Protein AF-A0A3C0ZXA4-F1 (afdb_monomer)

Sequence (68 aa):
IFSLNMGSLVAGAKYRGEFEERLKAVLEDIKGSDGEILLFIDELHTIVGAGKTDGAMDAGNMLKPMLA

pLDDT: mean 78.42, std 12.23, range [46.53, 92.06]

Radius of gyration: 12.05 Å; Cα contacts (8 Å, |Δi|>4): 52; chains: 1; bounding box: 33×19×30 Å

Nearest PDB structures (foldseek):
  6qs8-assembly1_D  TM=8.652E-01  e=1.212E-04  Escherichia coli
  6oax-assembly1_E  TM=6.226E-01  e=1.065E-05  Escherichia coli K-12
  5vy8-assembly1_E  TM=7.511E-01  e=2.902E-03  Saccharomyces cerevisiae S288C
  6e10-assembly1_5  TM=6.940E-01  e=5.330E-03  Plasmodium falciparum 3D7

Secondary structure (DSSP, 8-state):
-EEE-HHHHHHT-SSHHHHHHHHHHHHHHHHTTTT---EEESSTHHHHSS-TTTT---HHHHHGGG--

Solvent-accessible surface area (backbone atoms only — not comparable to full-atom values): 4203 Å² total; per-residue (Å²): 116,46,74,52,59,63,64,63,50,4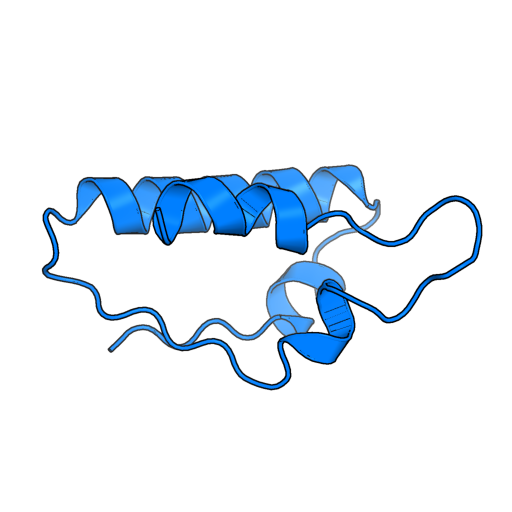8,75,73,32,93,46,72,67,53,30,51,53,52,54,48,52,54,51,51,56,44,64,72,41,80,72,74,53,48,80,42,68,68,71,56,60,70,46,56,65,73,37,101,57,101,69,42,61,61,55,47,69,69,47,47,74,80,76,106

Structure (mmCIF, N/CA/C/O backbone):
data_AF-A0A3C0ZXA4-F1
#
_entry.id   AF-A0A3C0ZXA4-F1
#
loop_
_atom_site.group_PDB
_atom_site.id
_atom_site.type_symbol
_atom_site.label_atom_id
_atom_site.label_alt_id
_atom_site.label_comp_id
_atom_site.label_asym_id
_atom_site.label_entity_id
_atom_site.label_seq_id
_atom_site.pdbx_PDB_ins_code
_atom_site.Cartn_x
_atom_site.Cartn_y
_atom_site.Cartn_z
_atom_site.occupancy
_atom_site.B_iso_or_equiv
_atom_site.auth_seq_id
_atom_site.auth_comp_id
_atom_site.auth_asym_id
_atom_site.auth_atom_id
_atom_site.pdbx_PDB_model_num
ATOM 1 N N . ILE A 1 1 ? -10.284 -7.431 7.051 1.00 74.38 1 ILE A N 1
ATOM 2 C CA . ILE A 1 1 ? -8.897 -7.818 6.696 1.00 74.38 1 ILE A CA 1
ATOM 3 C C . ILE A 1 1 ? -8.735 -7.572 5.209 1.00 74.38 1 ILE A C 1
ATOM 5 O O . ILE A 1 1 ? -9.454 -8.185 4.429 1.00 74.38 1 ILE A O 1
ATOM 9 N N . PHE A 1 2 ? -7.872 -6.635 4.838 1.00 85.75 2 PHE A N 1
ATOM 10 C CA . PHE A 1 2 ? -7.561 -6.304 3.455 1.00 85.75 2 PHE A CA 1
ATOM 11 C C . PHE A 1 2 ? -6.188 -6.884 3.121 1.00 85.75 2 PHE A C 1
ATOM 13 O O . PHE A 1 2 ? -5.187 -6.501 3.726 1.00 85.75 2 PHE A O 1
ATOM 20 N N . SER A 1 3 ? -6.151 -7.845 2.200 1.00 85.94 3 SER A N 1
ATOM 21 C CA . SER A 1 3 ? -4.906 -8.485 1.777 1.00 85.94 3 SER A CA 1
ATOM 22 C C . SER A 1 3 ? -4.355 -7.764 0.559 1.00 85.94 3 SER A C 1
ATOM 24 O O . SER A 1 3 ? -4.989 -7.756 -0.496 1.00 85.94 3 SER A O 1
ATOM 26 N N .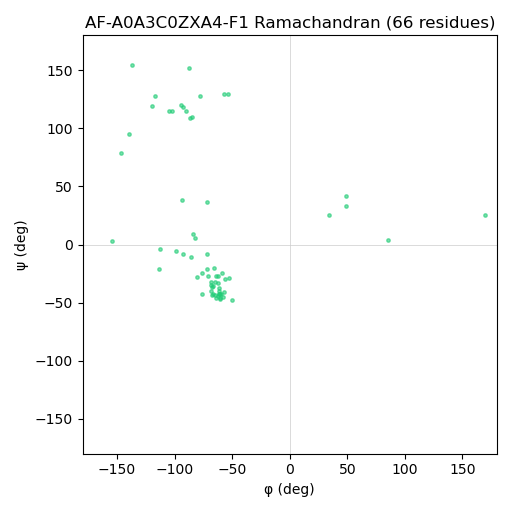 LEU A 1 4 ? -3.162 -7.199 0.686 1.00 85.25 4 LEU A N 1
ATOM 27 C CA . LEU A 1 4 ? -2.482 -6.557 -0.423 1.00 85.25 4 LEU A CA 1
ATOM 28 C C . LEU A 1 4 ? -1.605 -7.571 -1.157 1.00 85.25 4 LEU A C 1
ATOM 30 O O . LEU A 1 4 ? -0.627 -8.078 -0.614 1.00 85.25 4 LEU A O 1
ATOM 34 N N . ASN A 1 5 ? -1.954 -7.853 -2.412 1.00 84.56 5 ASN A N 1
ATOM 35 C CA . ASN A 1 5 ? -1.103 -8.633 -3.302 1.00 84.56 5 ASN A CA 1
ATOM 36 C C . ASN A 1 5 ? -0.106 -7.699 -4.003 1.00 84.56 5 ASN A C 1
AT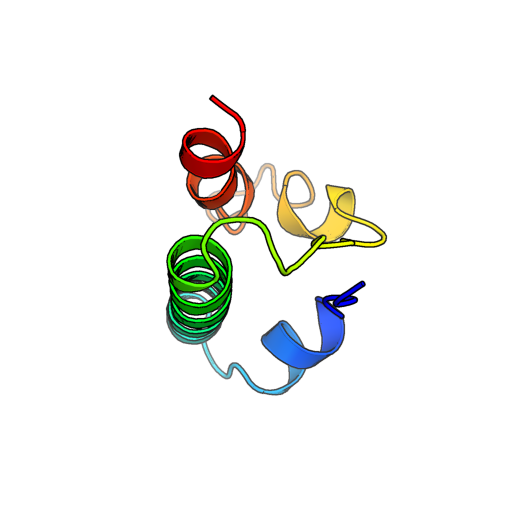OM 38 O O . ASN A 1 5 ? -0.482 -6.922 -4.886 1.00 84.56 5 ASN A O 1
ATOM 42 N N . MET A 1 6 ? 1.169 -7.793 -3.623 1.00 79.75 6 MET A N 1
ATOM 43 C CA . MET A 1 6 ? 2.230 -6.961 -4.200 1.00 79.75 6 MET A CA 1
ATOM 44 C C . MET A 1 6 ? 2.454 -7.241 -5.692 1.00 79.75 6 MET A C 1
ATOM 46 O O . MET A 1 6 ? 2.739 -6.318 -6.454 1.00 79.75 6 MET A O 1
ATOM 50 N N . GLY A 1 7 ? 2.243 -8.482 -6.141 1.00 76.25 7 GLY A N 1
ATOM 51 C CA . GLY A 1 7 ? 2.308 -8.860 -7.552 1.00 76.25 7 GLY A CA 1
ATOM 52 C C . GLY A 1 7 ? 1.279 -8.125 -8.412 1.00 76.25 7 GLY A C 1
ATOM 53 O O . GLY A 1 7 ? 1.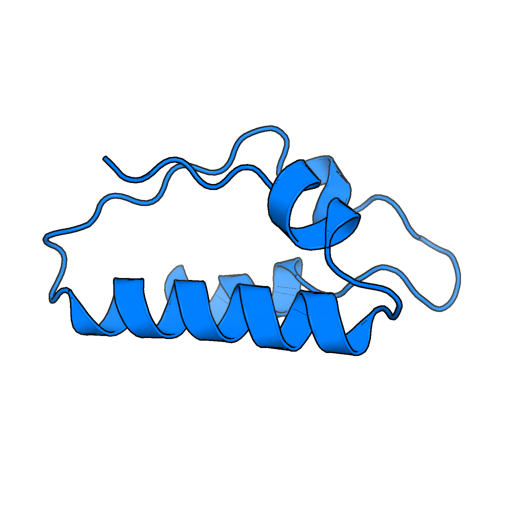611 -7.698 -9.512 1.00 76.25 7 GLY A O 1
ATOM 54 N N . SER A 1 8 ? 0.067 -7.885 -7.901 1.00 80.62 8 SER A N 1
ATOM 55 C CA . SER A 1 8 ? -0.965 -7.109 -8.607 1.00 80.62 8 SER A CA 1
ATOM 56 C C . SER A 1 8 ? -0.590 -5.634 -8.774 1.00 80.62 8 SER A C 1
ATOM 58 O O . SER A 1 8 ? -0.887 -5.032 -9.807 1.00 80.62 8 SER A O 1
ATOM 60 N N . LEU A 1 9 ? 0.087 -5.048 -7.781 1.00 78.12 9 LEU A N 1
ATOM 61 C CA . LEU A 1 9 ? 0.576 -3.669 -7.864 1.00 78.12 9 LEU A CA 1
ATOM 62 C C . LEU A 1 9 ? 1.697 -3.528 -8.899 1.00 78.12 9 LEU A C 1
ATOM 64 O O . LEU A 1 9 ? 1.717 -2.555 -9.651 1.00 78.12 9 LEU A O 1
ATOM 68 N N . VAL A 1 10 ? 2.597 -4.513 -8.964 1.00 76.12 10 VAL A N 1
ATOM 69 C CA . VAL A 1 10 ? 3.732 -4.527 -9.897 1.00 76.12 10 VAL A CA 1
ATOM 70 C C . VAL A 1 10 ? 3.294 -4.886 -11.319 1.00 76.12 10 VAL A C 1
ATOM 72 O O . VAL A 1 10 ? 3.715 -4.229 -12.264 1.00 76.12 10 VAL A O 1
ATOM 75 N N . ALA A 1 11 ? 2.416 -5.879 -11.497 1.00 76.88 11 ALA A N 1
ATOM 76 C CA . ALA A 1 11 ? 1.979 -6.356 -12.813 1.00 76.88 11 ALA A CA 1
ATOM 77 C C . ALA A 1 11 ? 1.249 -5.286 -13.636 1.00 76.88 11 ALA A C 1
ATOM 79 O O . ALA A 1 11 ? 1.253 -5.332 -14.865 1.00 76.88 11 ALA A O 1
ATOM 80 N N . GLY A 1 12 ? 0.617 -4.323 -12.965 1.00 68.06 12 GLY A N 1
ATOM 81 C CA . GLY A 1 12 ? -0.037 -3.206 -13.629 1.00 68.06 12 GLY A CA 1
ATOM 82 C C . GLY A 1 12 ? 0.843 -1.968 -13.802 1.00 68.06 12 GLY A C 1
ATOM 83 O O . GLY A 1 12 ? 0.396 -1.049 -14.481 1.00 68.06 12 GLY A O 1
ATOM 84 N N . ALA A 1 13 ? 2.039 -1.922 -13.209 1.00 75.75 13 ALA A N 1
ATOM 85 C CA . ALA A 1 13 ? 2.941 -0.780 -13.283 1.00 75.75 13 ALA A CA 1
ATOM 86 C C . ALA A 1 13 ? 3.956 -0.970 -14.420 1.00 75.75 13 ALA A C 1
ATOM 88 O O . ALA A 1 13 ? 4.755 -1.906 -14.411 1.00 75.75 13 ALA A O 1
ATOM 89 N N . LYS A 1 14 ? 3.964 -0.063 -15.402 1.00 69.75 14 LYS A N 1
ATOM 90 C CA . LYS A 1 14 ? 4.990 -0.061 -16.464 1.00 69.75 14 LYS A CA 1
ATOM 91 C C . LYS A 1 14 ? 6.328 0.493 -15.980 1.00 69.75 14 LYS A C 1
ATOM 93 O O . LYS A 1 14 ? 7.370 0.171 -16.549 1.00 69.75 14 LYS A O 1
ATOM 98 N N . TYR A 1 15 ? 6.292 1.329 -14.946 1.00 74.81 15 TYR A N 1
ATOM 99 C CA . TYR A 1 15 ? 7.445 2.028 -14.390 1.00 74.81 15 TYR A CA 1
ATOM 100 C C . TYR A 1 15 ? 7.411 1.980 -12.860 1.00 74.81 15 TYR A C 1
ATOM 102 O O . TYR A 1 15 ? 6.345 1.900 -12.257 1.00 74.81 15 TYR A O 1
ATOM 110 N N . ARG A 1 16 ? 8.579 2.079 -12.212 1.00 74.00 16 ARG A N 1
ATOM 111 C CA . ARG A 1 16 ? 8.689 2.028 -10.740 1.00 74.00 16 ARG A CA 1
ATOM 112 C C . ARG A 1 16 ? 7.858 3.101 -10.026 1.00 74.00 16 ARG A C 1
ATOM 114 O O . ARG A 1 16 ? 7.205 2.783 -9.043 1.00 74.00 16 ARG A O 1
ATOM 121 N N . GLY A 1 17 ? 7.829 4.329 -10.549 1.00 80.75 17 GLY A N 1
ATOM 122 C CA . GLY A 1 17 ? 7.038 5.417 -9.958 1.00 80.75 17 GLY A CA 1
ATOM 123 C C . GLY A 1 17 ? 5.533 5.132 -9.945 1.00 80.75 17 GLY A C 1
ATOM 124 O O . GLY A 1 17 ? 4.856 5.470 -8.986 1.00 80.75 17 GLY A O 1
ATOM 125 N N . GLU A 1 18 ? 5.020 4.414 -10.946 1.00 84.69 18 GLU A N 1
ATOM 126 C CA . GLU A 1 18 ? 3.605 4.030 -10.999 1.00 84.69 18 GLU A CA 1
ATOM 127 C C . GLU A 1 18 ? 3.255 3.003 -9.909 1.00 84.69 18 GLU A C 1
ATOM 129 O O . GLU A 1 18 ? 2.168 3.036 -9.337 1.00 84.69 18 GLU A O 1
ATOM 134 N N . PHE A 1 19 ? 4.186 2.102 -9.582 1.00 82.94 19 PHE A N 1
ATOM 135 C CA . PHE A 1 19 ? 4.030 1.203 -8.440 1.00 82.94 19 PHE A CA 1
ATOM 136 C C . PHE A 1 19 ? 3.977 1.986 -7.122 1.00 82.94 19 PHE A C 1
ATOM 138 O O . PHE A 1 19 ? 3.101 1.725 -6.298 1.00 82.94 19 PHE A O 1
ATOM 145 N N . GLU A 1 20 ? 4.881 2.950 -6.932 1.00 84.56 20 GLU A N 1
ATOM 146 C CA . GLU A 1 20 ? 4.919 3.780 -5.723 1.00 84.56 20 GLU A CA 1
ATOM 147 C C . GLU A 1 20 ? 3.640 4.611 -5.576 1.00 84.56 20 GLU A C 1
ATOM 149 O O . GLU A 1 20 ? 3.038 4.617 -4.507 1.00 84.56 20 GLU A O 1
ATOM 154 N N . GLU A 1 21 ? 3.150 5.240 -6.645 1.00 87.44 21 GLU A N 1
ATOM 155 C CA . GLU A 1 21 ? 1.883 5.984 -6.623 1.00 87.44 21 GLU A CA 1
ATOM 156 C C . GLU A 1 21 ? 0.696 5.094 -6.239 1.00 87.44 21 GLU A C 1
ATOM 158 O O . GLU A 1 21 ? -0.129 5.477 -5.408 1.00 87.44 21 GLU A O 1
ATOM 163 N N . ARG A 1 22 ? 0.633 3.872 -6.778 1.00 87.12 22 ARG A N 1
ATOM 164 C CA . ARG A 1 22 ? -0.428 2.912 -6.443 1.00 87.12 22 ARG A CA 1
ATOM 165 C C . ARG A 1 22 ? -0.333 2.426 -5.003 1.00 87.12 22 ARG A C 1
ATOM 167 O O . ARG A 1 22 ? -1.353 2.349 -4.324 1.00 87.12 22 ARG A O 1
ATOM 174 N N . LEU A 1 23 ? 0.873 2.113 -4.528 1.00 87.44 23 LEU A N 1
ATOM 175 C CA . LEU A 1 23 ? 1.088 1.729 -3.135 1.00 87.44 23 LEU A CA 1
ATOM 176 C C . LEU A 1 23 ? 0.685 2.874 -2.202 1.00 87.44 23 LEU A C 1
ATOM 178 O O . LEU A 1 23 ? 0.005 2.640 -1.208 1.00 87.44 23 LEU A O 1
ATOM 182 N N . LYS A 1 24 ? 1.043 4.114 -2.547 1.00 88.88 24 LYS A N 1
ATOM 183 C CA . LYS A 1 24 ? 0.667 5.299 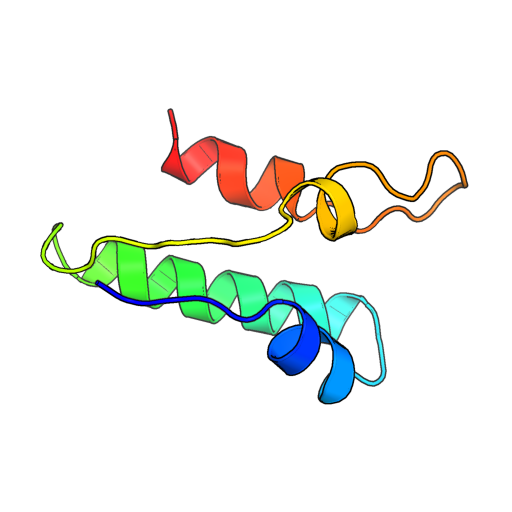-1.778 1.00 88.88 24 LYS A CA 1
ATOM 184 C C . LYS A 1 24 ? -0.850 5.466 -1.691 1.00 88.88 24 LYS A C 1
ATOM 186 O O . LYS A 1 24 ? -1.350 5.650 -0.588 1.00 88.88 24 LYS A O 1
ATOM 191 N N . ALA A 1 25 ? -1.565 5.341 -2.810 1.00 91.50 25 ALA A N 1
ATOM 192 C CA . ALA A 1 25 ? -3.024 5.439 -2.836 1.00 91.50 25 ALA A CA 1
ATOM 193 C C . ALA A 1 25 ? -3.685 4.404 -1.909 1.00 91.50 25 ALA A C 1
ATOM 195 O O . ALA A 1 25 ? -4.526 4.752 -1.087 1.00 91.50 25 ALA A O 1
ATOM 196 N N . VAL A 1 26 ? -3.228 3.146 -1.957 1.00 90.00 26 VAL A N 1
ATOM 197 C CA . VAL A 1 26 ? -3.729 2.090 -1.060 1.00 90.00 26 VAL A CA 1
ATOM 198 C C . VAL A 1 26 ? -3.469 2.429 0.412 1.00 90.00 26 VAL A C 1
ATOM 200 O O . VAL A 1 26 ? -4.336 2.220 1.258 1.00 90.00 26 VAL A O 1
ATOM 203 N N . LEU A 1 27 ? -2.284 2.950 0.744 1.00 89.44 27 LEU A N 1
ATOM 204 C CA . LEU A 1 27 ? -1.952 3.330 2.120 1.00 89.44 27 LEU A CA 1
ATOM 205 C C . LEU A 1 27 ? -2.778 4.526 2.614 1.00 89.44 27 LEU A C 1
ATOM 207 O O . LEU A 1 27 ? -3.149 4.551 3.787 1.00 89.44 27 LEU A O 1
ATOM 211 N N . GLU A 1 28 ? -3.079 5.495 1.747 1.00 91.75 28 GLU A N 1
ATOM 212 C CA . GLU A 1 28 ? -3.950 6.632 2.067 1.00 91.75 28 GLU A CA 1
ATOM 213 C C . GLU A 1 28 ? -5.389 6.179 2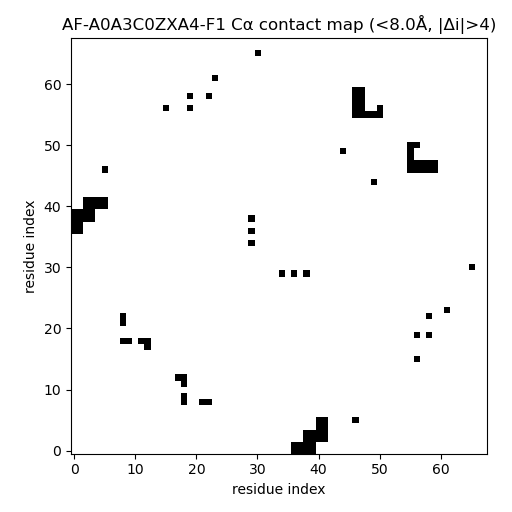.352 1.00 91.75 28 GLU A C 1
ATOM 215 O O . GLU A 1 28 ? -5.952 6.593 3.366 1.00 91.75 28 GLU A O 1
ATOM 220 N N . ASP A 1 29 ? -5.937 5.259 1.553 1.00 91.38 29 ASP A N 1
ATOM 221 C CA . ASP A 1 29 ? -7.270 4.681 1.782 1.00 91.38 29 ASP A CA 1
ATOM 222 C C . ASP A 1 29 ? -7.346 3.942 3.125 1.00 91.38 29 ASP A C 1
ATOM 224 O O . ASP A 1 29 ? -8.298 4.095 3.892 1.00 91.38 29 ASP A O 1
ATOM 228 N N . ILE A 1 30 ? -6.308 3.167 3.454 1.00 90.56 30 ILE A N 1
ATOM 229 C CA . ILE A 1 30 ? -6.229 2.448 4.731 1.00 90.56 30 ILE A CA 1
ATOM 230 C C . ILE A 1 30 ? -6.112 3.434 5.891 1.00 90.56 30 ILE A C 1
ATOM 232 O O . ILE A 1 30 ? -6.787 3.267 6.906 1.00 90.56 30 ILE A O 1
ATOM 236 N N . LYS A 1 31 ? -5.301 4.486 5.751 1.00 89.00 31 LYS A N 1
ATOM 237 C CA . LYS A 1 31 ? -5.180 5.530 6.773 1.00 89.00 31 LYS A CA 1
ATOM 238 C C . LYS A 1 31 ? -6.508 6.251 7.011 1.00 89.00 31 LYS A C 1
ATOM 240 O O . LYS A 1 31 ? -6.831 6.541 8.156 1.00 89.00 31 LYS A O 1
ATOM 245 N N . GLY A 1 32 ? -7.265 6.519 5.947 1.00 91.38 32 GLY A N 1
ATOM 246 C CA . GLY A 1 32 ? -8.583 7.151 6.014 1.00 91.38 32 GLY A CA 1
ATOM 247 C C . GLY A 1 32 ? -9.691 6.253 6.569 1.00 91.38 32 GLY A C 1
ATOM 248 O O . GLY A 1 32 ? -10.788 6.740 6.809 1.00 91.38 32 GLY A O 1
ATOM 249 N N . SER A 1 33 ? -9.424 4.961 6.785 1.00 91.69 33 SER A N 1
ATOM 250 C CA . SER A 1 33 ? -10.411 4.011 7.315 1.00 91.69 33 SER A CA 1
ATOM 251 C C . SER A 1 33 ? -10.564 4.031 8.839 1.00 91.69 33 SER A C 1
ATOM 253 O O . SER A 1 33 ? -11.237 3.162 9.382 1.00 91.69 33 SER A O 1
ATOM 255 N N . ASP A 1 34 ? -9.902 4.956 9.546 1.00 89.00 34 ASP A N 1
ATOM 256 C CA . ASP A 1 34 ? -9.974 5.112 11.009 1.00 89.00 34 ASP A CA 1
ATOM 257 C C . ASP A 1 34 ? -9.779 3.798 11.801 1.00 89.00 34 ASP A C 1
ATOM 259 O O . ASP A 1 34 ? -10.337 3.589 12.878 1.00 89.00 34 ASP A O 1
ATOM 263 N N . GLY A 1 35 ? -8.944 2.895 11.273 1.00 86.38 35 GLY A N 1
ATOM 264 C CA . GLY A 1 35 ? -8.609 1.616 11.906 1.00 86.38 35 GLY A CA 1
ATOM 265 C C . GLY A 1 35 ? -9.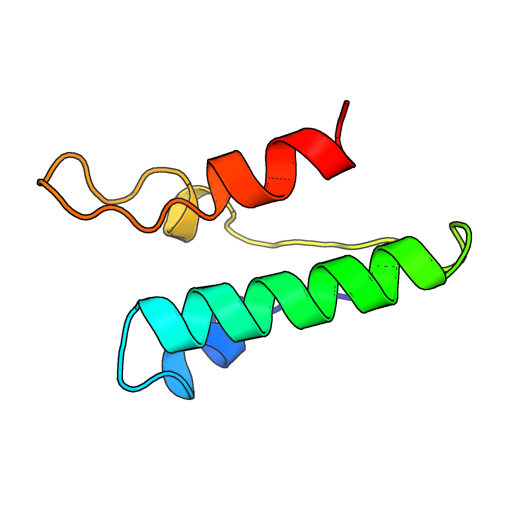584 0.469 11.620 1.00 86.38 35 GLY A C 1
ATOM 266 O O . GLY A 1 35 ? -9.382 -0.633 12.130 1.00 86.38 35 GLY A O 1
ATOM 267 N N . GLU A 1 36 ? -10.601 0.672 10.778 1.00 92.06 36 GLU A N 1
ATOM 268 C CA . GLU A 1 36 ? -11.529 -0.392 10.371 1.00 92.06 36 GLU A CA 1
ATOM 269 C C . GLU A 1 36 ? -10.880 -1.415 9.419 1.00 92.06 36 GLU A C 1
ATOM 271 O O . GLU A 1 36 ? -11.328 -2.564 9.309 1.00 92.06 36 GLU A O 1
ATOM 276 N N . ILE A 1 37 ? -9.788 -1.033 8.746 1.00 90.06 37 ILE A N 1
ATOM 277 C CA . ILE A 1 37 ? -9.044 -1.912 7.842 1.00 90.06 37 ILE A CA 1
ATOM 278 C C . ILE A 1 37 ? -7.769 -2.442 8.506 1.00 90.06 37 ILE A C 1
ATOM 280 O O . ILE A 1 37 ? -6.800 -1.721 8.726 1.00 90.06 37 ILE A O 1
ATOM 284 N N . LEU A 1 38 ? -7.724 -3.763 8.710 1.00 89.44 38 LEU A N 1
ATOM 285 C CA . LEU A 1 38 ? -6.482 -4.487 8.988 1.00 89.44 38 LEU A CA 1
ATOM 286 C C . LEU A 1 38 ? -5.780 -4.860 7.676 1.00 89.44 38 LEU A C 1
ATOM 288 O O . LEU A 1 38 ? -6.271 -5.737 6.957 1.00 89.44 38 LEU A O 1
ATOM 292 N N . LEU A 1 39 ? -4.646 -4.217 7.389 1.00 89.38 39 LEU A N 1
ATOM 293 C CA . LEU A 1 39 ? -3.788 -4.516 6.240 1.00 89.38 39 LEU A CA 1
ATOM 294 C C . LEU A 1 39 ? -2.933 -5.761 6.498 1.00 89.38 39 LEU A C 1
ATOM 296 O O . LEU A 1 39 ? -2.204 -5.836 7.485 1.00 89.38 39 LEU A O 1
ATOM 300 N N . PHE A 1 40 ? -2.978 -6.706 5.565 1.00 90.19 40 PHE A N 1
ATOM 301 C CA . PHE A 1 40 ? -2.085 -7.857 5.515 1.00 90.19 40 PHE A CA 1
ATOM 302 C C . PHE A 1 40 ? -1.242 -7.801 4.238 1.00 90.19 40 PHE A C 1
ATOM 304 O O . PHE A 1 40 ? -1.788 -7.662 3.143 1.00 90.19 40 PHE A O 1
ATOM 311 N N . ILE A 1 41 ? 0.080 -7.905 4.382 1.00 85.69 41 ILE A N 1
ATOM 312 C CA . ILE A 1 41 ? 1.035 -7.958 3.270 1.00 85.69 41 ILE A CA 1
ATOM 313 C C . ILE A 1 41 ? 1.779 -9.283 3.374 1.00 85.69 41 ILE A C 1
ATOM 315 O O . ILE A 1 41 ? 2.474 -9.520 4.364 1.00 85.69 41 ILE A O 1
ATOM 319 N N . ASP A 1 42 ? 1.651 -10.115 2.348 1.00 84.38 42 ASP A N 1
ATOM 320 C CA . ASP A 1 42 ? 2.459 -11.324 2.225 1.00 84.38 42 ASP A CA 1
ATOM 321 C C . ASP A 1 42 ? 3.784 -11.021 1.513 1.00 84.38 42 ASP A C 1
ATOM 323 O O . ASP A 1 42 ? 3.878 -10.083 0.718 1.00 84.38 42 ASP A O 1
ATOM 327 N N . GLU A 1 43 ? 4.819 -11.799 1.829 1.00 83.25 43 GLU A N 1
ATOM 328 C CA . GLU A 1 43 ? 6.152 -11.708 1.222 1.00 83.25 43 GLU A CA 1
ATOM 329 C C . GLU A 1 43 ? 6.740 -10.286 1.164 1.00 83.25 43 GLU A C 1
ATOM 331 O O . GLU A 1 43 ? 7.386 -9.893 0.193 1.00 83.25 43 GLU A O 1
ATOM 336 N N . LEU A 1 44 ? 6.578 -9.500 2.231 1.00 77.94 44 LEU A N 1
ATOM 337 C CA . LEU A 1 44 ? 7.041 -8.106 2.296 1.00 77.94 44 LEU A CA 1
ATOM 338 C C . LEU A 1 44 ? 8.535 -7.934 1.928 1.00 77.94 44 LEU A C 1
ATOM 340 O O . LEU A 1 44 ? 8.933 -6.911 1.374 1.00 77.94 44 LEU A O 1
ATOM 344 N N . HIS A 1 45 ? 9.369 -8.951 2.155 1.00 77.00 45 HIS A N 1
ATOM 345 C CA . HIS A 1 45 ? 10.788 -8.966 1.777 1.00 77.00 45 HIS A CA 1
ATOM 346 C C . HIS A 1 45 ? 11.042 -8.786 0.266 1.00 77.00 45 HIS A C 1
ATOM 348 O O . HIS A 1 45 ? 12.101 -8.281 -0.114 1.00 77.00 45 HIS A O 1
ATOM 354 N N . THR A 1 46 ? 10.075 -9.133 -0.587 1.00 74.06 46 THR A N 1
ATOM 355 C CA . THR A 1 46 ? 10.148 -8.957 -2.049 1.00 74.06 46 THR A CA 1
ATOM 356 C C . THR A 1 46 ? 10.234 -7.487 -2.458 1.00 74.06 46 THR A C 1
ATOM 358 O O . THR A 1 46 ? 10.844 -7.166 -3.476 1.00 74.06 46 THR A O 1
ATOM 361 N N . ILE A 1 47 ? 9.690 -6.587 -1.631 1.00 69.75 47 ILE A N 1
ATOM 362 C CA . ILE A 1 47 ? 9.606 -5.147 -1.904 1.00 69.75 47 ILE A CA 1
ATOM 363 C C . ILE A 1 47 ? 10.465 -4.292 -0.968 1.00 69.75 47 ILE A C 1
ATOM 365 O O . ILE A 1 47 ? 10.796 -3.172 -1.334 1.00 69.75 47 ILE A O 1
ATOM 369 N N . VAL A 1 48 ? 10.848 -4.785 0.220 1.00 71.06 48 VAL A N 1
ATOM 370 C CA . VAL A 1 48 ? 11.669 -4.006 1.176 1.00 71.06 48 VAL A CA 1
ATOM 371 C C . VAL A 1 48 ? 13.163 -4.334 1.148 1.00 71.06 48 VAL A C 1
ATOM 373 O O . VAL A 1 48 ? 13.933 -3.690 1.857 1.00 71.06 48 VAL A O 1
ATOM 376 N N . GLY A 1 49 ? 13.603 -5.336 0.377 1.00 59.75 49 GLY A N 1
ATOM 377 C CA . GLY A 1 49 ? 14.982 -5.830 0.489 1.00 59.75 49 GLY A CA 1
ATOM 378 C C . GLY A 1 49 ? 15.595 -6.508 -0.736 1.00 59.75 49 GLY A C 1
ATOM 379 O O . GLY A 1 49 ? 16.743 -6.937 -0.656 1.00 59.75 49 GLY A O 1
ATOM 380 N N . ALA A 1 50 ? 14.907 -6.585 -1.876 1.00 53.22 50 ALA A N 1
ATOM 381 C CA . ALA A 1 50 ? 15.392 -7.346 -3.034 1.00 53.22 50 ALA A CA 1
ATOM 382 C C . ALA A 1 50 ? 16.386 -6.601 -3.960 1.00 53.22 50 ALA A C 1
ATOM 384 O O . ALA A 1 50 ? 16.722 -7.116 -5.023 1.00 53.22 50 ALA A O 1
ATOM 385 N N . GLY A 1 51 ? 16.893 -5.412 -3.596 1.00 47.75 51 GLY A N 1
ATOM 386 C CA . GLY A 1 51 ? 17.754 -4.620 -4.490 1.00 47.75 51 GLY A CA 1
ATOM 387 C C . GLY A 1 51 ? 18.843 -3.801 -3.796 1.00 47.75 51 GLY A C 1
ATOM 388 O O . GLY A 1 51 ? 18.762 -2.581 -3.715 1.00 47.75 51 GLY A O 1
ATOM 389 N N . LYS A 1 52 ? 19.950 -4.438 -3.403 1.00 48.69 52 LYS A N 1
ATOM 390 C CA . LYS A 1 52 ? 21.225 -3.742 -3.110 1.00 48.69 52 LYS A CA 1
ATOM 391 C C . LYS A 1 52 ? 21.926 -3.211 -4.380 1.00 48.69 52 LYS A C 1
ATOM 393 O O . LYS A 1 52 ? 23.147 -3.234 -4.479 1.00 48.69 52 LYS A O 1
ATOM 398 N N . THR A 1 53 ? 21.168 -2.738 -5.363 1.00 48.72 53 THR A N 1
ATOM 399 C CA . THR A 1 53 ? 21.677 -2.225 -6.641 1.00 48.72 53 THR A CA 1
ATOM 400 C C . THR A 1 53 ? 20.872 -0.984 -7.024 1.00 48.72 53 THR A C 1
ATOM 402 O O . THR A 1 53 ? 19.774 -1.147 -7.547 1.00 48.72 53 THR A O 1
ATOM 405 N N . ASP A 1 54 ? 21.365 0.216 -6.686 1.00 46.53 54 ASP A N 1
ATOM 406 C CA . ASP A 1 54 ? 20.980 1.568 -7.172 1.00 46.53 54 ASP A CA 1
ATOM 407 C C . ASP A 1 54 ? 19.498 1.854 -7.527 1.00 46.53 54 ASP A C 1
ATOM 409 O O . ASP A 1 54 ? 19.180 2.727 -8.332 1.00 46.53 54 ASP A O 1
ATOM 413 N N . GLY A 1 55 ? 18.549 1.121 -6.944 1.00 49.94 55 GLY A N 1
ATOM 414 C CA . GLY A 1 55 ? 17.173 1.109 -7.430 1.00 49.94 55 GLY A CA 1
ATOM 415 C C . GLY A 1 55 ? 16.268 0.041 -6.821 1.00 49.94 55 GLY A C 1
ATOM 416 O O . GLY A 1 55 ? 15.306 -0.366 -7.475 1.00 49.94 55 GLY A O 1
ATOM 417 N N . ALA A 1 56 ? 16.550 -0.439 -5.604 1.00 52.50 56 ALA A N 1
ATOM 418 C CA . ALA A 1 56 ? 15.506 -1.111 -4.828 1.00 52.50 56 ALA A CA 1
ATOM 419 C C . ALA A 1 56 ? 14.327 -0.152 -4.657 1.00 52.50 56 ALA A C 1
ATOM 421 O O . ALA A 1 56 ? 14.520 0.992 -4.255 1.00 52.50 56 ALA A O 1
ATOM 422 N N . MET A 1 57 ? 13.126 -0.634 -4.972 1.00 61.75 57 MET A N 1
ATOM 423 C CA . MET A 1 57 ? 11.876 0.040 -4.636 1.00 61.75 57 MET A CA 1
ATOM 424 C C . MET A 1 57 ? 11.856 0.336 -3.136 1.00 61.75 57 MET A C 1
ATOM 426 O O . MET A 1 57 ? 12.089 -0.558 -2.325 1.00 61.75 57 MET A O 1
ATOM 430 N N . ASP A 1 58 ? 11.571 1.579 -2.761 1.00 70.88 58 ASP A N 1
ATOM 431 C CA . ASP A 1 58 ? 11.628 2.018 -1.366 1.00 70.88 58 ASP A CA 1
ATOM 432 C C . ASP A 1 58 ? 10.264 1.907 -0.666 1.00 70.88 58 ASP A C 1
ATOM 434 O O . ASP A 1 58 ? 9.860 2.735 0.153 1.00 70.88 58 ASP A O 1
ATOM 438 N N . ALA A 1 59 ? 9.530 0.837 -0.987 1.00 75.19 59 ALA A N 1
ATOM 439 C CA . ALA A 1 59 ? 8.256 0.523 -0.346 1.00 75.19 59 ALA A CA 1
ATOM 440 C C . ALA A 1 59 ? 8.414 0.417 1.182 1.00 75.19 59 ALA A C 1
ATOM 442 O O . ALA A 1 59 ? 7.507 0.760 1.936 1.00 75.19 59 ALA A O 1
ATOM 443 N N . GLY A 1 60 ? 9.598 0.003 1.648 1.00 77.75 60 GLY A N 1
ATOM 444 C CA . GLY A 1 60 ? 9.942 -0.036 3.066 1.00 77.75 60 GLY A CA 1
ATOM 445 C C . GLY A 1 60 ? 9.880 1.337 3.738 1.00 77.75 60 GLY A C 1
ATOM 446 O O . GLY A 1 60 ? 9.281 1.451 4.808 1.00 77.75 60 GLY A O 1
ATOM 447 N N . ASN A 1 61 ? 10.436 2.394 3.133 1.00 80.44 61 ASN A N 1
ATOM 448 C CA . ASN A 1 61 ? 10.333 3.737 3.712 1.00 80.44 61 ASN A CA 1
ATOM 449 C C . ASN A 1 61 ? 8.919 4.316 3.620 1.00 80.44 61 ASN A C 1
ATOM 451 O O . ASN A 1 61 ? 8.540 5.082 4.501 1.00 80.44 61 ASN A O 1
ATOM 455 N N . MET A 1 62 ? 8.116 3.911 2.633 1.00 83.56 62 MET A N 1
ATOM 456 C CA . MET A 1 62 ? 6.704 4.307 2.552 1.00 83.56 62 MET A CA 1
ATOM 457 C C . MET A 1 62 ? 5.847 3.692 3.666 1.00 83.56 62 MET A C 1
ATOM 459 O O . MET A 1 62 ? 4.892 4.318 4.121 1.00 83.56 62 MET A O 1
ATOM 463 N N . LEU A 1 63 ? 6.191 2.485 4.124 1.00 83.81 63 LEU A N 1
ATOM 464 C CA . LEU A 1 63 ? 5.470 1.793 5.195 1.00 83.81 63 LEU A CA 1
ATOM 465 C C . LEU A 1 63 ? 5.860 2.288 6.596 1.00 83.81 63 LEU A C 1
ATOM 467 O O . LEU A 1 63 ? 5.026 2.251 7.497 1.00 83.81 63 LEU A O 1
ATOM 471 N N . LYS A 1 64 ? 7.088 2.789 6.801 1.00 84.00 64 LYS A N 1
ATOM 472 C CA . LYS A 1 64 ? 7.574 3.246 8.123 1.00 84.00 64 LYS A CA 1
ATOM 473 C C . LYS A 1 64 ? 6.626 4.219 8.853 1.00 84.00 64 LYS A C 1
ATOM 475 O O . LYS A 1 64 ? 6.363 3.965 10.023 1.00 84.00 64 LYS A O 1
ATOM 480 N N . PRO A 1 65 ? 6.080 5.284 8.227 1.00 84.00 65 PRO A N 1
ATOM 481 C CA . PRO A 1 65 ? 5.178 6.223 8.903 1.00 84.00 65 PRO A CA 1
ATOM 482 C C . PRO A 1 65 ? 3.841 5.617 9.337 1.00 84.00 65 PRO A C 1
ATOM 484 O O . PRO A 1 65 ? 3.168 6.191 10.181 1.00 84.00 65 PRO A O 1
ATOM 487 N N . MET A 1 66 ? 3.437 4.495 8.739 1.00 80.8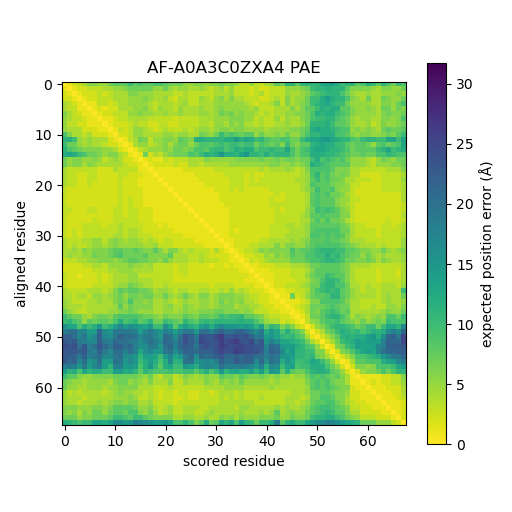1 66 MET A N 1
ATOM 488 C CA . MET A 1 66 ? 2.196 3.791 9.078 1.00 80.81 66 MET A CA 1
ATOM 489 C C . MET A 1 66 ? 2.382 2.818 10.250 1.00 80.81 66 MET A C 1
ATOM 491 O O . MET A 1 66 ? 1.406 2.275 10.757 1.00 80.81 66 MET A O 1
ATOM 495 N N . LEU A 1 67 ? 3.634 2.570 10.647 1.00 78.50 67 LEU A N 1
ATOM 496 C CA . LEU A 1 67 ? 4.026 1.624 1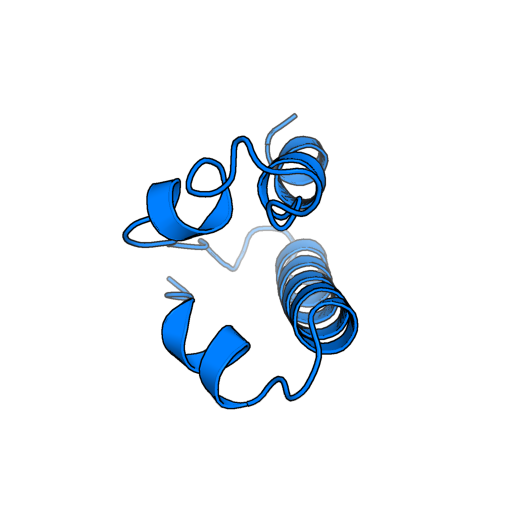1.692 1.00 78.50 67 LEU A CA 1
ATOM 497 C C . LEU A 1 67 ? 4.618 2.318 12.933 1.00 78.50 67 LEU A C 1
ATOM 499 O O . LEU A 1 67 ? 4.980 1.624 13.883 1.00 78.50 67 LEU A O 1
ATOM 503 N N . ALA A 1 68 ? 4.773 3.645 12.890 1.00 68.94 68 ALA A N 1
ATOM 504 C CA . ALA A 1 68 ? 5.382 4.476 13.931 1.00 68.94 68 ALA A CA 1
ATOM 505 C C . ALA A 1 68 ? 4.339 5.197 14.793 1.00 68.94 68 ALA A C 1
ATOM 507 O O . ALA A 1 68 ? 3.228 5.463 14.281 1.00 68.94 68 ALA A O 1
#

Foldseek 3Di:
DDEDDLCVLVVPDPDLVSSVVVLLVVVVVCVVVVNPDDYDYPPVCVQCPPDPDPDRHPVVVVCVVVVD

Mean predicted aligned error: 6.18 Å